Protein AF-A0A925DEN2-F1 (afdb_monomer_lite)

Foldseek 3Di:
DVVVVVVLVVLLVQLVVLCVQLVVDPDPVSVVVSPLVSLLSVLQSVLVVVLCVPVNDDDPPDDPVSVVVSVVSSVVSSCCRRVVD

Structure (mmCIF, N/CA/C/O backbone):
data_AF-A0A925DEN2-F1
#
_entry.id   AF-A0A925DEN2-F1
#
loop_
_atom_site.group_PDB
_atom_site.id
_atom_site.type_symbol
_atom_site.label_atom_id
_atom_site.label_alt_id
_atom_site.label_comp_id
_atom_site.label_asym_id
_atom_site.label_entity_id
_atom_site.label_seq_id
_atom_site.pdbx_PDB_ins_code
_atom_site.Cartn_x
_atom_site.Cartn_y
_atom_site.Cartn_z
_atom_site.occupancy
_atom_site.B_iso_or_equiv
_atom_site.auth_seq_id
_atom_site.auth_comp_id
_atom_site.auth_asym_id
_atom_site.auth_atom_id
_atom_site.pdbx_PDB_model_num
ATOM 1 N N . MET A 1 1 ? -19.574 -9.871 2.760 1.00 54.00 1 MET A N 1
ATOM 2 C CA . MET A 1 1 ? -18.183 -10.381 2.701 1.00 54.00 1 MET A CA 1
ATOM 3 C C . MET A 1 1 ? -17.630 -10.485 1.279 1.00 54.00 1 MET A C 1
ATOM 5 O O . MET A 1 1 ? -16.588 -9.896 1.045 1.00 54.00 1 MET A O 1
ATOM 9 N N . LYS A 1 2 ? -18.300 -11.145 0.315 1.00 60.16 2 LYS A N 1
ATOM 10 C CA . LYS A 1 2 ? -17.753 -11.386 -1.046 1.00 60.16 2 LYS A CA 1
ATOM 11 C C . LYS A 1 2 ? -17.218 -10.139 -1.783 1.00 60.16 2 LYS A C 1
ATOM 13 O O . LYS A 1 2 ? -16.138 -10.194 -2.352 1.00 60.16 2 LYS A O 1
ATOM 18 N N . LYS A 1 3 ? -17.918 -8.998 -1.713 1.00 68.88 3 LYS A N 1
ATOM 19 C CA . LYS A 1 3 ? -17.519 -7.750 -2.402 1.00 68.88 3 LYS A CA 1
ATOM 20 C C . LYS A 1 3 ? -16.215 -7.128 -1.875 1.00 68.88 3 LYS A C 1
ATOM 22 O O . LYS A 1 3 ? -15.521 -6.453 -2.621 1.00 68.88 3 LYS A O 1
ATOM 27 N N . GLU A 1 4 ? -15.883 -7.338 -0.602 1.00 68.25 4 GLU A N 1
ATOM 28 C CA . GLU A 1 4 ? -14.641 -6.806 -0.015 1.00 68.25 4 GLU A CA 1
ATOM 29 C C . GLU A 1 4 ? -13.430 -7.661 -0.399 1.00 68.25 4 GLU A C 1
ATOM 31 O O . GLU A 1 4 ? -12.385 -7.108 -0.720 1.00 68.25 4 GLU A O 1
ATOM 36 N N . TYR A 1 5 ? -13.590 -8.988 -0.453 1.00 72.00 5 TYR A N 1
ATOM 37 C CA . TYR A 1 5 ? -12.542 -9.894 -0.935 1.00 72.00 5 TYR A CA 1
ATOM 38 C C . TYR A 1 5 ? -12.181 -9.633 -2.398 1.00 72.00 5 TYR A C 1
ATOM 40 O O . TYR A 1 5 ? -11.003 -9.594 -2.730 1.00 72.00 5 TYR A O 1
ATOM 48 N N . LEU A 1 6 ? -13.183 -9.395 -3.251 1.00 80.19 6 LEU A N 1
ATOM 49 C CA . LEU A 1 6 ? -12.945 -9.044 -4.654 1.00 80.19 6 LEU A CA 1
ATOM 50 C C . LEU A 1 6 ? -12.120 -7.760 -4.777 1.00 80.19 6 LEU A C 1
ATOM 52 O O . LEU A 1 6 ? -11.109 -7.758 -5.466 1.00 80.19 6 LEU A O 1
ATOM 56 N N . ARG A 1 7 ? -12.464 -6.719 -4.008 1.00 78.12 7 ARG A N 1
ATOM 57 C CA . ARG A 1 7 ? -11.674 -5.479 -3.966 1.00 78.12 7 ARG A CA 1
ATOM 58 C C . ARG A 1 7 ? -10.236 -5.715 -3.509 1.00 78.12 7 ARG A C 1
ATOM 60 O O . ARG A 1 7 ? -9.325 -5.115 -4.058 1.00 78.12 7 ARG A O 1
ATOM 67 N N . MET A 1 8 ? -10.006 -6.578 -2.518 1.00 80.88 8 MET A N 1
ATOM 68 C CA . MET A 1 8 ? -8.642 -6.898 -2.070 1.00 80.88 8 MET A CA 1
ATOM 69 C C . MET A 1 8 ? -7.826 -7.589 -3.170 1.00 80.88 8 MET A C 1
ATOM 71 O O . MET A 1 8 ? -6.649 -7.279 -3.337 1.00 80.88 8 MET A O 1
ATOM 75 N N . ILE A 1 9 ? -8.451 -8.475 -3.947 1.00 86.56 9 ILE A N 1
ATOM 76 C CA . ILE A 1 9 ? -7.806 -9.125 -5.094 1.00 86.56 9 ILE A CA 1
ATOM 77 C C . ILE A 1 9 ? -7.512 -8.104 -6.201 1.00 86.56 9 ILE A C 1
ATOM 79 O O . ILE A 1 9 ? -6.414 -8.124 -6.745 1.00 86.56 9 ILE A O 1
ATOM 83 N N . GLU A 1 10 ? -8.433 -7.179 -6.485 1.00 87.62 10 GLU A N 1
ATOM 84 C CA . GLU A 1 10 ? -8.224 -6.092 -7.457 1.00 87.62 10 GLU A CA 1
ATOM 85 C C . GLU A 1 10 ? -7.007 -5.226 -7.085 1.00 87.62 10 GLU A C 1
ATOM 87 O O . GLU A 1 10 ? -6.172 -4.933 -7.940 1.00 87.62 10 GLU A O 1
ATOM 92 N N . TRP A 1 11 ? -6.848 -4.869 -5.803 1.00 86.88 11 TRP A N 1
ATOM 93 C CA . TRP A 1 11 ? -5.676 -4.125 -5.321 1.00 86.88 11 TRP A CA 1
ATOM 94 C C . TRP A 1 11 ? -4.369 -4.906 -5.496 1.00 86.88 11 TRP A C 1
ATOM 96 O O . TRP A 1 11 ? -3.358 -4.334 -5.905 1.00 86.88 11 TRP A O 1
ATOM 106 N N . LEU A 1 12 ? -4.384 -6.215 -5.232 1.00 89.38 12 LEU A N 1
ATOM 107 C CA . LEU A 1 12 ? -3.213 -7.071 -5.427 1.00 89.38 12 LEU A CA 1
ATOM 108 C C . LEU A 1 12 ? -2.856 -7.218 -6.915 1.00 89.38 12 LEU A C 1
ATOM 110 O O . LEU A 1 12 ? -1.684 -7.153 -7.283 1.00 89.38 12 LEU A O 1
ATOM 114 N N . GLN A 1 13 ? -3.860 -7.370 -7.780 1.00 92.00 13 GLN A N 1
ATOM 115 C CA . GLN A 1 13 ? -3.672 -7.412 -9.230 1.00 92.00 13 GLN A CA 1
ATOM 116 C C . GLN A 1 13 ? -3.098 -6.096 -9.753 1.00 92.00 13 GLN A C 1
ATOM 118 O O . GLN A 1 13 ? -2.158 -6.118 -10.543 1.00 92.00 13 GLN A O 1
ATOM 123 N N . LEU A 1 14 ? -3.601 -4.956 -9.273 1.00 92.00 14 LEU A N 1
ATOM 124 C CA . LEU A 1 14 ? -3.087 -3.639 -9.639 1.00 92.00 14 LEU A CA 1
ATOM 125 C C . LEU A 1 14 ? -1.610 -3.477 -9.252 1.00 92.00 14 LEU A C 1
ATOM 127 O O . LEU A 1 14 ? -0.813 -2.992 -10.054 1.00 92.00 14 LEU A O 1
ATOM 131 N N . ALA A 1 15 ? -1.221 -3.944 -8.063 1.00 91.06 15 ALA A N 1
ATOM 132 C CA . ALA A 1 15 ? 0.182 -3.969 -7.660 1.00 91.06 15 ALA A CA 1
ATOM 133 C C . ALA A 1 15 ? 1.038 -4.832 -8.601 1.00 91.06 15 ALA A C 1
ATOM 135 O O . ALA A 1 15 ? 2.109 -4.404 -9.030 1.00 91.06 15 ALA A O 1
ATOM 136 N N . GLY A 1 16 ? 0.545 -6.019 -8.972 1.00 91.88 16 GLY A N 1
ATOM 137 C CA . GLY A 1 16 ? 1.200 -6.890 -9.949 1.00 91.88 16 GLY A CA 1
ATOM 138 C C . GLY A 1 16 ? 1.354 -6.231 -11.322 1.00 91.88 16 GLY A C 1
ATOM 139 O O . GLY A 1 16 ? 2.411 -6.350 -11.941 1.00 91.88 16 GLY A O 1
ATOM 140 N N . VAL A 1 17 ? 0.354 -5.468 -11.774 1.00 94.50 17 VAL A N 1
ATOM 141 C CA . VAL A 1 17 ? 0.436 -4.683 -13.015 1.00 94.50 17 VAL A CA 1
ATOM 142 C C . VAL A 1 17 ? 1.527 -3.620 -12.910 1.00 94.50 17 VAL A C 1
ATOM 144 O O . VAL A 1 17 ? 2.340 -3.519 -13.823 1.00 94.50 17 VAL A O 1
ATOM 147 N N . PHE A 1 18 ? 1.617 -2.874 -11.806 1.00 93.94 18 PHE A N 1
ATOM 148 C CA . PHE A 1 18 ? 2.682 -1.880 -11.629 1.00 93.94 18 PHE A CA 1
ATOM 149 C C . PHE A 1 18 ? 4.080 -2.504 -11.607 1.00 93.94 18 PHE A C 1
ATOM 151 O O . PHE A 1 18 ? 4.977 -1.999 -12.278 1.00 93.94 18 PHE A O 1
ATOM 158 N N . TYR A 1 19 ? 4.269 -3.633 -10.923 1.00 92.06 19 TYR A N 1
ATOM 159 C CA . TYR A 1 19 ? 5.542 -4.352 -10.983 1.00 92.06 19 TYR A CA 1
ATOM 160 C C . TYR A 1 19 ? 5.861 -4.840 -12.397 1.00 92.06 19 TYR A C 1
ATOM 162 O O . TYR A 1 19 ? 6.982 -4.656 -12.867 1.00 92.06 19 TYR A O 1
ATOM 170 N N . THR A 1 20 ? 4.877 -5.381 -13.112 1.00 93.00 20 THR A N 1
ATOM 171 C CA . THR A 1 20 ? 5.067 -5.824 -14.499 1.00 93.00 20 THR A CA 1
ATOM 172 C C . THR A 1 20 ? 5.453 -4.650 -15.401 1.00 93.00 20 THR A C 1
ATOM 174 O O . THR A 1 20 ? 6.437 -4.727 -16.131 1.00 93.00 20 THR A O 1
ATOM 177 N N . LEU A 1 21 ? 4.749 -3.519 -15.291 1.00 92.75 21 LEU A N 1
ATOM 178 C CA . LEU A 1 21 ? 5.062 -2.291 -16.026 1.00 92.75 21 LEU A CA 1
ATOM 179 C C . LEU A 1 21 ? 6.465 -1.771 -15.705 1.00 92.75 21 LEU A C 1
ATOM 181 O O . LEU A 1 21 ? 7.163 -1.325 -16.611 1.00 92.75 21 LEU A O 1
ATOM 185 N N . SER A 1 22 ? 6.920 -1.885 -14.454 1.00 92.00 22 SER A N 1
ATOM 186 C CA . SER A 1 22 ? 8.287 -1.500 -14.087 1.00 92.00 22 SER A CA 1
ATOM 187 C C . SER A 1 22 ? 9.356 -2.302 -14.843 1.00 92.00 22 SER A C 1
ATOM 189 O O . SER A 1 22 ? 10.422 -1.768 -15.125 1.00 92.00 22 SER A O 1
ATOM 191 N N . MET A 1 23 ? 9.066 -3.550 -15.229 1.00 91.75 23 MET A N 1
ATOM 192 C CA . MET A 1 23 ? 9.985 -4.401 -15.996 1.00 91.75 23 MET A CA 1
ATOM 193 C C . MET A 1 23 ? 9.913 -4.170 -17.509 1.00 91.75 23 MET A C 1
ATOM 195 O O . MET A 1 23 ? 10.849 -4.515 -18.225 1.00 91.75 23 MET A O 1
ATOM 199 N N . MET A 1 24 ? 8.810 -3.610 -18.009 1.00 93.06 24 MET A N 1
ATOM 200 C CA . MET A 1 24 ? 8.587 -3.392 -19.444 1.00 93.06 24 MET A CA 1
ATOM 201 C C . MET A 1 24 ? 9.044 -2.012 -19.927 1.00 93.06 24 MET A C 1
ATOM 203 O O . MET A 1 24 ? 9.116 -1.775 -21.133 1.00 93.06 24 MET A O 1
ATOM 207 N N . VAL A 1 25 ? 9.331 -1.087 -19.010 1.00 93.94 25 VAL A N 1
ATOM 208 C CA . VAL A 1 25 ? 9.697 0.291 -19.345 1.00 93.94 25 VAL A CA 1
ATOM 209 C C . VAL A 1 25 ? 11.211 0.471 -19.303 1.00 93.94 25 VAL A C 1
ATOM 211 O O . VAL A 1 25 ? 11.849 0.178 -18.299 1.00 93.94 25 VAL A O 1
ATOM 214 N N . GLY A 1 26 ? 11.779 0.992 -20.394 1.00 87.75 26 GLY A N 1
ATOM 215 C CA . GLY A 1 26 ? 13.218 1.267 -20.503 1.00 87.75 26 GLY A CA 1
ATOM 216 C C . GLY A 1 26 ? 13.669 2.594 -19.878 1.00 87.75 26 GLY A C 1
ATOM 217 O O . GLY A 1 26 ? 14.855 2.776 -19.623 1.00 87.75 26 GLY A O 1
ATOM 218 N N . ASP A 1 27 ? 12.745 3.527 -19.622 1.00 94.62 27 ASP A N 1
ATOM 219 C CA . ASP A 1 27 ? 13.057 4.777 -18.921 1.00 94.62 27 ASP A CA 1
ATOM 220 C C . ASP A 1 27 ? 13.185 4.523 -17.413 1.00 94.62 27 ASP A C 1
ATOM 222 O O . ASP A 1 27 ? 12.226 4.135 -16.741 1.00 94.62 27 ASP A O 1
ATOM 226 N N . HIS A 1 28 ? 14.367 4.808 -16.869 1.00 91.06 28 HIS A N 1
ATOM 227 C CA . HIS A 1 28 ? 14.694 4.595 -15.462 1.00 91.06 28 HIS A CA 1
ATOM 228 C C . HIS A 1 28 ? 13.778 5.355 -14.482 1.00 91.06 28 HIS A C 1
ATOM 230 O O . HIS A 1 28 ? 13.477 4.866 -13.387 1.00 91.06 28 HIS A O 1
ATOM 236 N N . ARG A 1 29 ? 13.291 6.546 -14.857 1.00 92.00 29 ARG A N 1
ATOM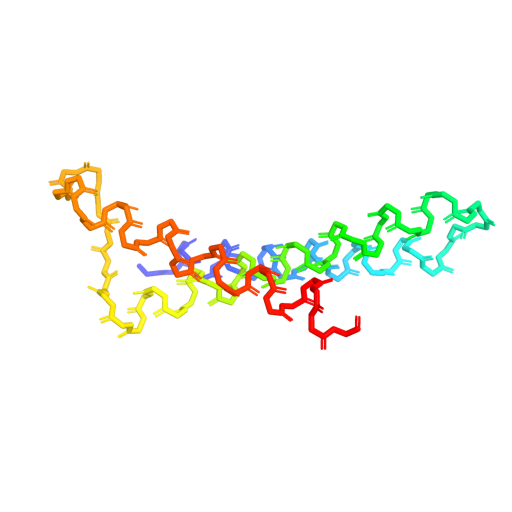 237 C CA . ARG A 1 29 ? 12.381 7.339 -14.015 1.00 92.00 29 ARG A CA 1
ATOM 238 C C . ARG A 1 29 ? 11.017 6.674 -13.922 1.00 92.00 29 ARG A C 1
ATOM 240 O O . ARG A 1 29 ? 10.461 6.564 -12.830 1.00 92.00 29 ARG A O 1
ATOM 247 N N . LEU A 1 30 ? 10.496 6.210 -15.055 1.00 90.94 30 LEU A N 1
ATOM 2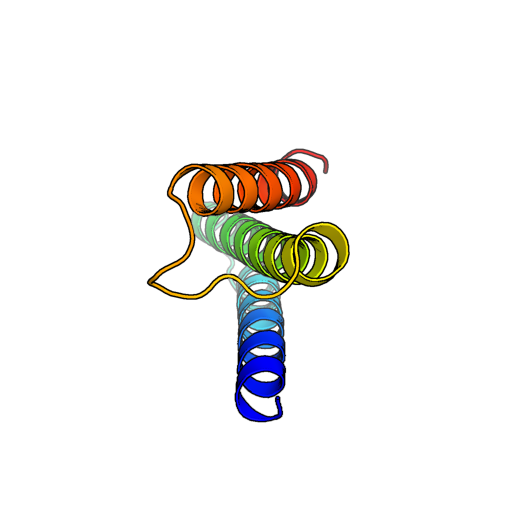48 C CA . LEU A 1 30 ? 9.214 5.514 -15.116 1.00 90.94 30 LEU A CA 1
ATOM 249 C C . LEU A 1 30 ? 9.297 4.134 -14.460 1.00 90.94 30 LEU A C 1
ATOM 251 O O . LEU A 1 30 ? 8.395 3.771 -13.711 1.00 90.94 30 LEU A O 1
ATOM 255 N N . GLN A 1 31 ? 10.399 3.407 -14.647 1.00 92.25 31 GLN A N 1
ATOM 256 C CA . GLN A 1 31 ? 10.665 2.156 -13.939 1.00 92.25 31 GLN A CA 1
ATOM 257 C C . GLN A 1 31 ? 10.606 2.356 -12.418 1.00 92.25 31 GLN A C 1
ATOM 259 O O . GLN A 1 31 ? 9.878 1.645 -11.726 1.00 92.25 31 GLN A O 1
ATOM 264 N N . THR A 1 32 ? 11.314 3.364 -11.901 1.00 91.75 32 THR A N 1
ATOM 265 C CA . THR A 1 32 ? 11.317 3.688 -10.465 1.00 91.75 32 THR A CA 1
ATOM 266 C C . THR A 1 32 ? 9.927 4.089 -9.976 1.00 91.75 32 THR A C 1
ATOM 268 O O . THR A 1 32 ? 9.506 3.679 -8.894 1.00 91.75 32 THR A O 1
ATOM 271 N N . LEU A 1 33 ? 9.192 4.876 -10.767 1.00 93.12 33 LEU A N 1
ATOM 272 C CA . LEU A 1 33 ? 7.823 5.272 -10.448 1.00 93.12 33 LEU A CA 1
ATOM 273 C C . LEU A 1 33 ? 6.912 4.046 -10.315 1.00 93.12 33 LEU A C 1
ATOM 275 O O . LEU A 1 33 ? 6.248 3.894 -9.292 1.00 93.12 33 LEU A O 1
ATOM 279 N N . PHE A 1 34 ? 6.905 3.159 -11.310 1.00 93.31 34 PHE A N 1
ATOM 280 C CA . PHE A 1 34 ? 6.082 1.951 -11.297 1.00 93.31 34 PHE A CA 1
ATOM 281 C C . PHE A 1 34 ? 6.479 0.988 -10.178 1.00 93.31 34 PHE A C 1
ATOM 283 O O . PHE A 1 34 ? 5.603 0.437 -9.515 1.00 93.31 34 PHE A O 1
ATOM 290 N N . TRP A 1 35 ? 7.775 0.859 -9.889 1.00 91.31 35 TRP A N 1
ATOM 291 C CA . TRP A 1 35 ? 8.258 0.074 -8.754 1.00 91.31 35 TRP A CA 1
ATOM 292 C C . TRP A 1 35 ? 7.721 0.607 -7.419 1.00 91.31 35 TRP A C 1
ATOM 294 O O . TRP A 1 35 ? 7.170 -0.146 -6.613 1.00 91.31 35 TRP A O 1
ATOM 304 N N . LYS A 1 36 ? 7.809 1.927 -7.202 1.00 90.62 36 LYS A N 1
ATOM 305 C CA . LYS A 1 36 ? 7.284 2.577 -5.992 1.00 90.62 36 LYS A CA 1
ATOM 306 C C . LYS A 1 36 ? 5.766 2.462 -5.895 1.00 90.62 36 LYS A C 1
ATOM 308 O O . LYS A 1 36 ? 5.254 2.171 -4.818 1.00 90.62 36 LYS A O 1
ATOM 313 N N . LEU A 1 37 ? 5.046 2.652 -7.001 1.00 92.25 37 LEU A N 1
ATOM 314 C CA . LEU A 1 37 ? 3.592 2.489 -7.044 1.00 92.25 37 LEU A CA 1
ATOM 315 C C . LEU A 1 37 ? 3.175 1.052 -6.716 1.00 92.25 37 LEU A C 1
ATOM 317 O O . LEU A 1 37 ? 2.239 0.862 -5.940 1.00 92.25 37 LEU A O 1
ATOM 321 N N . GLY A 1 38 ? 3.896 0.052 -7.231 1.00 91.94 38 GLY A N 1
ATOM 322 C CA . GLY A 1 38 ? 3.712 -1.353 -6.866 1.00 91.94 38 GLY A CA 1
ATOM 323 C C . GLY A 1 38 ? 3.864 -1.566 -5.361 1.00 91.94 38 GLY A C 1
ATOM 324 O O . GLY A 1 38 ? 2.934 -2.049 -4.715 1.00 91.94 38 GLY A O 1
ATOM 325 N N . GLY A 1 39 ? 4.975 -1.101 -4.783 1.00 91.62 39 GLY A N 1
ATOM 326 C CA . GLY A 1 39 ? 5.242 -1.218 -3.346 1.00 91.62 39 GLY A CA 1
ATOM 327 C C . GLY A 1 39 ? 4.197 -0.524 -2.467 1.00 91.62 39 GLY A C 1
ATOM 328 O O . GLY A 1 39 ? 3.702 -1.123 -1.514 1.00 91.62 39 GLY A O 1
ATOM 329 N N . VAL A 1 40 ? 3.791 0.706 -2.809 1.00 91.94 40 VAL A N 1
ATOM 330 C CA . VAL A 1 40 ? 2.731 1.428 -2.081 1.00 91.94 40 VAL A CA 1
ATOM 331 C C . VAL A 1 40 ? 1.422 0.645 -2.135 1.00 91.94 40 VAL A C 1
ATOM 333 O O . VAL A 1 40 ? 0.753 0.484 -1.117 1.00 91.94 40 VAL A O 1
ATOM 336 N N . THR A 1 41 ? 1.070 0.115 -3.306 1.00 92.50 41 THR A N 1
ATOM 337 C CA . THR A 1 41 ? -0.180 -0.626 -3.507 1.00 92.50 41 THR A CA 1
ATOM 338 C C . THR A 1 41 ? -0.197 -1.928 -2.696 1.00 92.50 41 THR A C 1
ATOM 340 O O . THR A 1 41 ? -1.193 -2.220 -2.029 1.00 92.50 41 THR A O 1
ATOM 343 N N . VAL A 1 42 ? 0.917 -2.672 -2.663 1.00 92.31 42 VAL A N 1
ATOM 344 C CA . VAL A 1 42 ? 1.071 -3.854 -1.792 1.00 92.31 42 VAL A CA 1
ATOM 345 C C . VAL A 1 42 ? 1.000 -3.468 -0.317 1.00 92.31 42 VAL A C 1
ATOM 347 O O . VAL A 1 42 ? 0.297 -4.118 0.456 1.00 92.31 42 VAL A O 1
ATOM 350 N N . GLY A 1 43 ? 1.677 -2.392 0.084 1.00 91.25 43 GLY A N 1
ATOM 351 C CA . GLY A 1 43 ? 1.654 -1.901 1.458 1.00 91.25 43 GLY A CA 1
ATOM 352 C C . GLY A 1 43 ? 0.248 -1.533 1.935 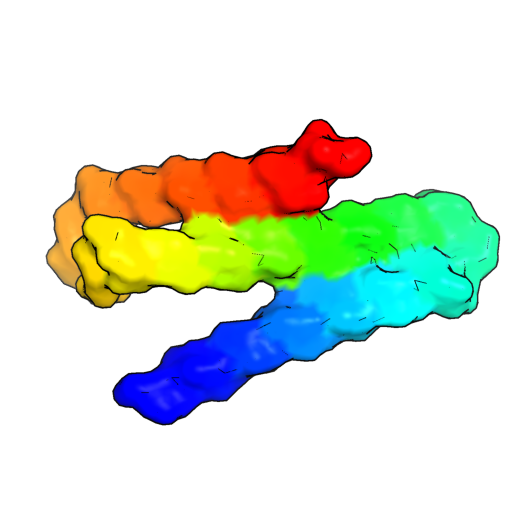1.00 91.25 43 GLY A C 1
ATOM 353 O O . GLY A 1 43 ? -0.148 -1.905 3.038 1.00 91.25 43 GLY A O 1
ATOM 354 N N . VAL A 1 44 ? -0.549 -0.880 1.082 1.00 90.06 44 VAL A N 1
ATOM 355 C CA . VAL A 1 44 ? -1.961 -0.575 1.366 1.00 90.06 44 VAL A CA 1
ATOM 356 C C . VAL A 1 44 ? -2.793 -1.853 1.473 1.00 90.06 44 VAL A C 1
ATOM 358 O O . VAL A 1 44 ? -3.608 -1.970 2.390 1.00 90.06 44 VAL A O 1
ATOM 361 N N . PHE A 1 45 ? -2.577 -2.829 0.586 1.00 91.00 45 PHE A N 1
ATOM 362 C CA . PHE A 1 45 ? -3.237 -4.135 0.661 1.00 91.00 45 PHE A CA 1
ATOM 363 C C . PHE A 1 45 ? -2.939 -4.846 1.991 1.00 91.00 45 PHE A C 1
ATOM 365 O O . PHE A 1 45 ? -3.868 -5.275 2.683 1.00 91.00 45 PHE A O 1
ATOM 372 N N . MET A 1 46 ? -1.663 -4.915 2.386 1.00 89.94 46 MET A N 1
ATOM 373 C CA . MET A 1 46 ? -1.237 -5.519 3.651 1.00 89.94 46 MET A CA 1
ATOM 374 C C . MET A 1 46 ? -1.800 -4.763 4.853 1.00 89.94 46 MET A C 1
ATOM 376 O O . MET A 1 46 ? -2.326 -5.388 5.768 1.00 89.94 46 MET A O 1
ATOM 380 N N . GLY A 1 47 ? -1.760 -3.430 4.829 1.00 89.56 47 GLY A N 1
ATOM 381 C CA . GLY A 1 47 ? -2.312 -2.585 5.886 1.00 89.56 47 GLY A CA 1
ATOM 382 C C . GLY A 1 47 ? -3.815 -2.767 6.063 1.00 89.56 47 GLY A C 1
ATOM 383 O O . GLY A 1 47 ? -4.298 -2.879 7.187 1.00 89.56 47 GLY A O 1
ATOM 384 N N . TYR A 1 48 ? -4.562 -2.870 4.962 1.00 87.25 48 TYR A N 1
ATOM 385 C CA . TYR A 1 48 ? -5.995 -3.151 5.009 1.00 87.25 48 TYR A CA 1
ATOM 386 C C . TYR A 1 48 ? -6.286 -4.546 5.576 1.00 87.25 48 TYR A C 1
ATOM 388 O O . TYR A 1 48 ? -7.235 -4.715 6.341 1.00 87.25 48 TYR A O 1
ATOM 396 N N . TRP A 1 49 ? -5.479 -5.551 5.225 1.00 86.62 49 TRP A N 1
ATOM 397 C CA . TRP A 1 49 ? -5.603 -6.891 5.795 1.00 86.62 49 TRP A CA 1
ATOM 398 C C . TRP A 1 49 ? -5.265 -6.910 7.295 1.00 86.62 49 TRP A C 1
ATOM 400 O O . TRP A 1 49 ? -6.042 -7.438 8.089 1.00 86.62 49 TRP A O 1
ATOM 410 N N . ALA A 1 50 ? -4.164 -6.271 7.696 1.00 86.56 50 ALA A N 1
ATOM 411 C CA . ALA A 1 50 ? -3.722 -6.184 9.086 1.00 86.56 50 ALA A CA 1
ATOM 412 C C . ALA A 1 50 ? -4.739 -5.446 9.971 1.00 86.56 5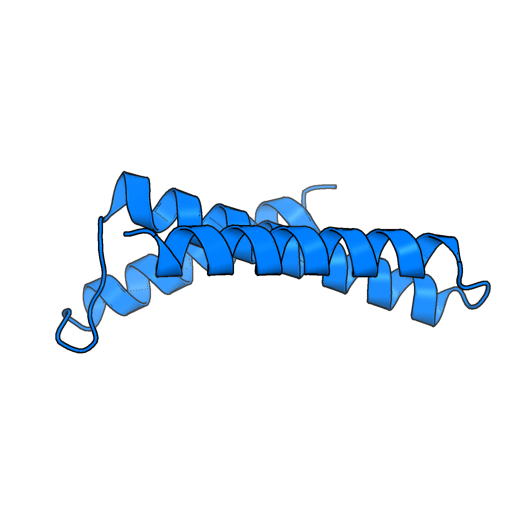0 ALA A C 1
ATOM 414 O O . ALA A 1 50 ? -5.100 -5.945 11.033 1.00 86.56 50 ALA A O 1
ATOM 415 N N . ASP A 1 51 ? -5.275 -4.314 9.507 1.00 87.25 51 ASP A N 1
ATOM 416 C CA . ASP A 1 51 ? -6.354 -3.569 10.171 1.00 87.25 51 ASP A CA 1
ATOM 417 C C . ASP A 1 51 ? -7.584 -4.456 10.430 1.00 87.25 51 ASP A C 1
ATOM 419 O O . ASP A 1 51 ? -8.153 -4.459 11.523 1.00 87.25 51 ASP A O 1
ATOM 423 N N . ARG A 1 52 ? -7.959 -5.288 9.450 1.00 83.00 52 ARG A N 1
ATOM 424 C CA . ARG A 1 52 ? -9.100 -6.208 9.571 1.00 83.00 52 ARG A CA 1
ATOM 425 C C . ARG A 1 52 ? -8.876 -7.298 10.613 1.00 83.00 52 ARG A C 1
ATOM 427 O O . ARG A 1 52 ? -9.845 -7.686 11.260 1.00 83.00 52 ARG A O 1
ATOM 434 N N . VAL A 1 53 ? -7.643 -7.780 10.762 1.00 83.62 53 VAL A N 1
ATOM 435 C CA . VAL A 1 53 ? -7.278 -8.795 11.762 1.00 83.62 53 VAL A CA 1
ATOM 436 C C . VAL A 1 53 ? -7.149 -8.176 13.156 1.00 83.62 53 VAL A C 1
ATOM 438 O O . VAL A 1 53 ? -7.646 -8.749 14.119 1.00 83.62 53 VAL A O 1
ATOM 441 N N . ALA A 1 54 ? -6.518 -7.006 13.268 1.00 80.44 54 ALA A N 1
ATOM 442 C CA . ALA A 1 54 ? -6.184 -6.390 14.551 1.00 80.44 54 ALA A CA 1
ATOM 443 C C . ALA A 1 54 ? -7.336 -5.581 15.176 1.00 80.44 54 ALA A C 1
ATOM 445 O O . ALA A 1 54 ? -7.533 -5.626 16.387 1.00 80.44 54 ALA A O 1
ATOM 446 N N . ILE A 1 55 ? -8.085 -4.819 14.370 1.00 77.88 55 ILE A N 1
ATOM 447 C CA . ILE A 1 55 ? -9.073 -3.829 14.847 1.00 77.88 55 ILE A CA 1
ATOM 448 C C . ILE A 1 55 ? -10.507 -4.219 14.454 1.00 77.88 55 ILE A C 1
ATOM 450 O O . ILE A 1 55 ? -11.475 -3.816 15.113 1.00 77.88 55 ILE A O 1
ATOM 454 N N . GLY A 1 56 ? -10.665 -5.010 13.392 1.00 77.75 56 GLY A N 1
ATOM 455 C CA . GLY A 1 56 ? -11.957 -5.431 12.857 1.00 77.75 56 GLY A CA 1
ATOM 456 C C . GLY A 1 56 ? -12.515 -4.470 11.802 1.00 77.75 56 GLY A C 1
ATOM 457 O O . GLY A 1 56 ? -11.798 -3.695 11.174 1.00 77.75 56 GLY A O 1
ATOM 458 N N . ARG A 1 57 ? -13.823 -4.543 11.530 1.00 76.44 57 ARG A N 1
ATOM 459 C CA . ARG A 1 57 ? -14.442 -3.761 10.447 1.00 76.44 57 ARG A CA 1
ATOM 460 C C . ARG A 1 57 ? -14.742 -2.328 10.892 1.00 76.44 57 ARG A C 1
ATOM 462 O O . ARG A 1 57 ? -15.623 -2.112 11.717 1.00 76.44 57 ARG A O 1
ATOM 469 N N . ILE A 1 58 ? -14.063 -1.359 10.281 1.00 76.69 58 ILE A N 1
ATOM 470 C CA . ILE A 1 58 ? -14.353 0.072 10.437 1.00 76.69 58 ILE A CA 1
ATOM 471 C C . ILE A 1 58 ? -15.452 0.479 9.449 1.00 76.69 58 ILE A C 1
ATOM 473 O O . ILE A 1 58 ? -15.349 0.235 8.245 1.00 76.69 58 ILE A O 1
ATOM 477 N N . VAL A 1 59 ? -16.509 1.092 9.974 1.00 78.12 59 VAL A N 1
ATOM 478 C CA . VAL A 1 59 ? -17.638 1.671 9.226 1.00 78.12 59 VAL A CA 1
ATOM 479 C C . VAL A 1 59 ? -17.594 3.198 9.303 1.00 78.12 59 VAL A C 1
ATOM 481 O O . VAL A 1 59 ? -16.856 3.750 10.114 1.00 78.12 59 VAL A O 1
ATOM 484 N N . ALA A 1 60 ? -18.363 3.897 8.463 1.00 74.12 60 ALA A N 1
ATOM 485 C CA . ALA A 1 60 ? -18.359 5.366 8.417 1.00 74.12 60 ALA A CA 1
ATOM 486 C C . ALA A 1 60 ? -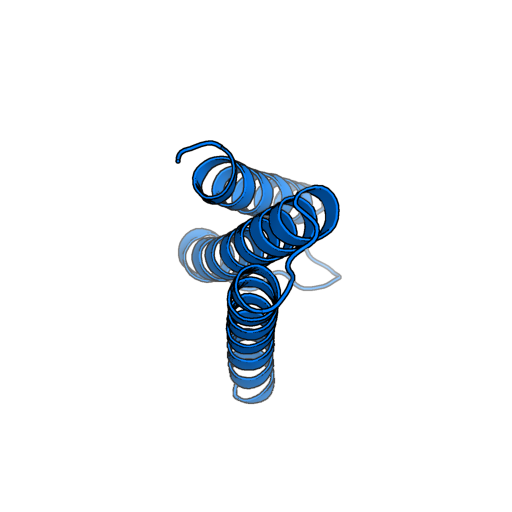18.630 6.013 9.792 1.00 74.12 60 ALA A C 1
ATOM 488 O O . ALA A 1 60 ? -18.009 7.019 10.133 1.00 74.12 60 ALA A O 1
ATOM 489 N N . ASP A 1 61 ? -19.472 5.360 10.593 1.00 82.12 61 ASP A N 1
ATOM 490 C CA . ASP A 1 61 ? -19.870 5.771 11.944 1.00 82.12 61 ASP A CA 1
ATOM 491 C C . ASP A 1 61 ? -18.884 5.332 13.050 1.00 82.12 61 ASP A C 1
ATOM 493 O O . ASP A 1 61 ? -19.144 5.437 14.242 1.00 82.12 61 ASP A O 1
ATOM 497 N N . SER A 1 62 ? -17.728 4.772 12.679 1.00 81.19 62 SER A N 1
ATOM 498 C CA . SER A 1 62 ? -16.689 4.438 13.659 1.00 81.19 62 SER A CA 1
ATOM 499 C C . SER A 1 62 ? -16.048 5.700 14.227 1.00 81.19 62 SER A C 1
ATOM 501 O O . SER A 1 62 ? -15.840 6.674 13.501 1.00 81.19 62 SER A O 1
ATOM 503 N N . SER A 1 63 ? -15.675 5.645 15.509 1.00 86.75 63 SER A N 1
ATOM 504 C CA . SER A 1 63 ? -15.017 6.756 16.197 1.00 86.75 63 SER A CA 1
ATOM 505 C C . SER A 1 63 ? -13.752 7.215 15.472 1.00 86.75 63 SER A C 1
ATOM 507 O O . SER A 1 63 ? -13.023 6.41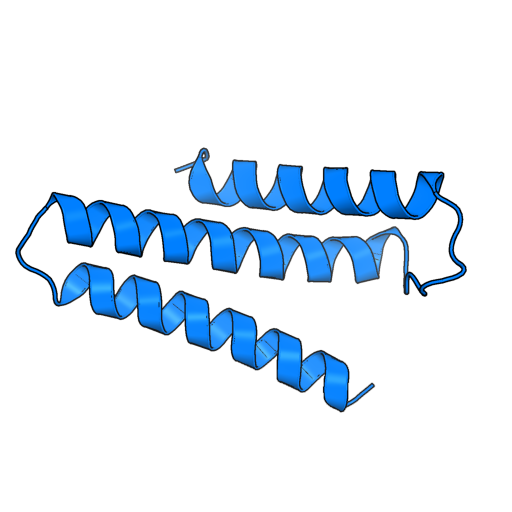3 14.876 1.00 86.75 63 SER A O 1
ATOM 509 N N . ASP A 1 64 ? -13.468 8.514 15.555 1.00 87.06 64 ASP A N 1
ATOM 510 C CA . ASP A 1 64 ? -12.328 9.116 14.859 1.00 87.06 64 ASP A CA 1
ATOM 511 C C . ASP A 1 64 ? -10.996 8.497 15.288 1.00 87.06 64 ASP A C 1
ATOM 513 O O . ASP A 1 64 ? -10.121 8.267 14.454 1.00 87.06 64 ASP A O 1
ATOM 517 N N . LEU A 1 65 ? -10.888 8.073 16.551 1.00 86.56 65 LEU A N 1
ATOM 518 C CA . LEU A 1 65 ? -9.727 7.341 17.054 1.00 86.56 65 LEU A CA 1
ATOM 519 C C . LEU A 1 65 ? -9.477 6.027 16.289 1.00 86.56 65 LEU A C 1
ATOM 521 O O . LEU A 1 65 ? -8.330 5.703 15.988 1.00 86.56 65 LEU A O 1
ATOM 525 N N . ARG A 1 66 ? -10.527 5.281 15.911 1.00 85.00 66 ARG A N 1
ATOM 526 C CA . ARG A 1 66 ? -10.375 4.043 15.118 1.00 85.00 66 ARG A CA 1
ATOM 527 C C . ARG A 1 66 ? -9.959 4.341 13.679 1.00 85.00 66 ARG A C 1
ATOM 529 O O . ARG A 1 66 ? -9.167 3.592 13.114 1.00 85.00 66 ARG A O 1
ATOM 536 N N . LYS A 1 67 ? -10.445 5.443 13.096 1.00 85.00 67 LYS A N 1
ATOM 537 C CA . LYS A 1 67 ? -10.025 5.894 11.756 1.00 85.00 67 LYS A CA 1
ATOM 538 C C . LYS A 1 67 ? -8.538 6.267 11.745 1.00 85.00 67 LYS A C 1
ATOM 540 O O . LYS A 1 67 ? -7.825 5.871 10.824 1.00 85.00 67 LYS A O 1
ATOM 545 N N . VAL A 1 68 ? -8.067 6.956 12.787 1.00 88.69 68 VAL A N 1
ATOM 546 C CA . VAL A 1 68 ? -6.646 7.295 12.967 1.00 88.69 68 VAL A CA 1
ATOM 547 C C . VAL A 1 68 ? -5.802 6.037 13.170 1.00 88.69 68 VAL A C 1
ATOM 549 O O . VAL A 1 68 ? -4.789 5.880 12.494 1.00 88.69 68 VAL A O 1
ATOM 552 N N . ALA A 1 69 ? -6.237 5.101 14.019 1.00 86.56 69 ALA A N 1
ATOM 553 C CA . ALA A 1 69 ? -5.530 3.836 14.225 1.00 86.56 69 ALA A CA 1
ATOM 554 C C . ALA A 1 69 ? -5.346 3.057 12.910 1.00 86.56 69 ALA A C 1
ATOM 556 O O . ALA A 1 69 ? -4.238 2.619 12.604 1.00 86.56 69 ALA A O 1
ATOM 557 N N . ARG A 1 70 ? -6.392 2.973 12.076 1.00 87.75 70 ARG A N 1
ATOM 558 C CA . ARG A 1 70 ? -6.293 2.394 10.728 1.00 87.75 70 ARG A CA 1
ATOM 559 C C . ARG A 1 70 ? -5.264 3.110 9.863 1.00 87.75 70 ARG A C 1
ATOM 561 O O . ARG A 1 70 ? -4.478 2.450 9.190 1.00 87.75 70 ARG A O 1
ATOM 568 N N . ALA A 1 71 ? -5.295 4.442 9.832 1.00 88.12 71 ALA A N 1
ATOM 569 C CA . ALA A 1 71 ? -4.359 5.214 9.021 1.00 88.12 71 ALA A CA 1
ATOM 570 C C . ALA A 1 71 ? -2.907 4.923 9.429 1.00 88.12 71 ALA A C 1
ATOM 572 O O . ALA A 1 71 ? -2.063 4.725 8.560 1.00 88.12 71 ALA A O 1
ATOM 573 N N . ILE A 1 72 ? -2.642 4.803 10.734 1.00 90.44 72 ILE A N 1
ATOM 574 C CA . ILE A 1 72 ? -1.324 4.443 11.274 1.00 90.44 72 ILE A CA 1
ATOM 575 C C . ILE A 1 72 ? -0.916 3.031 10.839 1.00 90.44 72 ILE A C 1
ATOM 577 O O . ILE A 1 72 ? 0.195 2.853 10.347 1.00 90.44 72 ILE A O 1
ATOM 581 N N . VAL A 1 73 ? -1.804 2.039 10.964 1.00 90.12 73 VAL A N 1
ATOM 582 C CA . VAL A 1 73 ? -1.519 0.653 10.545 1.00 90.12 73 VAL A CA 1
ATOM 583 C C . VAL A 1 73 ? -1.206 0.586 9.049 1.00 90.12 73 VAL A C 1
ATOM 585 O O . VAL A 1 73 ? -0.218 -0.027 8.649 1.00 90.12 73 VAL A O 1
ATOM 588 N N . ILE A 1 74 ? -2.007 1.259 8.218 1.00 90.50 74 ILE A N 1
ATOM 589 C CA . ILE A 1 74 ? -1.779 1.304 6.771 1.00 90.50 74 ILE A CA 1
ATOM 590 C C . ILE A 1 74 ? -0.445 1.984 6.453 1.00 90.50 74 ILE A C 1
ATOM 592 O O . ILE A 1 74 ? 0.333 1.441 5.671 1.00 90.50 74 ILE A O 1
ATOM 596 N N . LEU A 1 75 ? -0.152 3.131 7.071 1.00 88.69 75 LEU A N 1
ATOM 597 C CA . LEU A 1 75 ? 1.113 3.839 6.868 1.00 88.69 75 LEU A CA 1
ATOM 598 C C . LEU A 1 75 ? 2.319 2.999 7.291 1.00 88.69 75 LEU A C 1
ATOM 600 O O . LEU A 1 75 ? 3.310 2.979 6.568 1.00 88.69 75 LEU A O 1
ATOM 604 N N . ALA A 1 76 ? 2.233 2.274 8.407 1.00 89.50 76 ALA A N 1
ATOM 605 C CA . ALA A 1 76 ? 3.296 1.384 8.861 1.00 89.50 76 ALA A CA 1
ATOM 606 C C . ALA A 1 76 ? 3.565 0.259 7.849 1.00 89.50 76 ALA A C 1
ATOM 608 O O . ALA A 1 76 ? 4.720 -0.012 7.523 1.00 89.50 76 ALA A O 1
ATOM 609 N N . CYS A 1 77 ? 2.514 -0.358 7.300 1.00 90.62 77 CYS A N 1
ATOM 610 C CA . CYS A 1 77 ? 2.659 -1.384 6.267 1.00 90.62 77 CYS A CA 1
ATOM 611 C C . CYS A 1 77 ? 3.225 -0.819 4.959 1.00 90.62 77 CYS A C 1
ATOM 613 O O . CYS A 1 77 ? 4.109 -1.435 4.371 1.00 90.62 77 CYS A O 1
ATOM 615 N N . VAL A 1 78 ? 2.763 0.355 4.517 1.00 90.94 78 VAL A N 1
ATOM 616 C CA . VAL A 1 78 ? 3.326 1.033 3.339 1.00 90.94 78 VAL A CA 1
ATOM 617 C C . VAL A 1 78 ? 4.801 1.326 3.554 1.00 90.94 78 VAL A C 1
ATOM 619 O O . VAL A 1 78 ? 5.615 0.907 2.740 1.00 90.94 78 VAL A O 1
ATOM 622 N N . TYR A 1 79 ? 5.156 1.962 4.670 1.00 89.75 79 TYR A N 1
ATOM 623 C CA . TYR A 1 79 ? 6.541 2.284 4.990 1.00 89.75 79 TYR A CA 1
ATOM 624 C C . TYR A 1 79 ? 7.426 1.033 5.028 1.00 89.75 79 TYR A C 1
ATOM 626 O O . TYR A 1 79 ? 8.483 1.023 4.403 1.00 89.75 79 TYR A O 1
ATOM 634 N N . GLY A 1 80 ? 6.973 -0.043 5.678 1.00 88.19 80 GLY A N 1
ATOM 635 C CA . GLY A 1 80 ? 7.711 -1.306 5.737 1.00 88.19 80 GLY A CA 1
ATOM 636 C C . GLY A 1 80 ? 7.951 -1.930 4.360 1.00 88.19 80 GLY A C 1
ATOM 637 O O . GLY A 1 80 ? 9.060 -2.365 4.077 1.00 88.19 80 GLY A O 1
ATOM 638 N N . VAL A 1 81 ? 6.948 -1.926 3.477 1.00 86.75 81 VAL A N 1
ATOM 639 C CA . VAL A 1 81 ? 7.065 -2.511 2.129 1.00 86.75 81 VAL A CA 1
ATOM 640 C C . VAL A 1 81 ? 7.880 -1.627 1.184 1.00 86.75 81 VAL A C 1
ATOM 642 O O . VAL A 1 81 ? 8.632 -2.140 0.362 1.00 86.75 81 VAL A O 1
ATOM 645 N N . THR A 1 82 ? 7.738 -0.303 1.268 1.00 83.06 82 THR A N 1
ATOM 646 C CA . THR A 1 82 ? 8.391 0.622 0.325 1.00 83.06 82 THR A CA 1
ATOM 647 C C . THR A 1 82 ? 9.768 1.100 0.766 1.00 83.06 82 THR A C 1
ATOM 649 O O . THR A 1 82 ? 10.539 1.539 -0.079 1.00 83.06 82 THR A O 1
ATOM 652 N N . GLY A 1 83 ? 10.041 1.095 2.072 1.00 75.25 83 GLY A N 1
ATOM 653 C CA . GLY A 1 83 ? 11.283 1.594 2.665 1.00 75.25 83 GLY A CA 1
ATOM 654 C C . GLY A 1 83 ? 12.125 0.522 3.358 1.00 75.25 83 GLY A C 1
ATOM 655 O O . GLY A 1 83 ? 13.269 0.801 3.694 1.00 75.25 83 GLY A O 1
ATOM 656 N N . GLY A 1 84 ? 11.581 -0.679 3.588 1.00 59.94 84 GLY A N 1
ATOM 657 C CA . GLY A 1 84 ? 12.296 -1.812 4.189 1.00 59.94 84 GLY A CA 1
ATOM 658 C C . GLY A 1 84 ? 13.048 -2.706 3.195 1.00 59.94 84 GLY A C 1
ATOM 659 O O . GLY A 1 84 ? 13.505 -3.773 3.600 1.00 59.94 84 GLY A O 1
ATOM 660 N N . ILE A 1 85 ? 13.155 -2.299 1.924 1.00 46.81 85 ILE A N 1
ATOM 661 C CA . ILE A 1 85 ? 13.902 -2.991 0.859 1.00 46.81 85 ILE A CA 1
ATOM 662 C C . ILE A 1 85 ? 14.972 -2.052 0.312 1.00 46.81 85 ILE A C 1
ATOM 664 O O . ILE A 1 85 ? 14.609 -0.892 0.003 1.00 46.81 85 ILE A O 1
#

pLDDT: mean 85.78, std 9.09, range [46.81, 94.62]

Sequence (85 aa):
MKKEYLRMIEWLQLAGVFYTLSMMVGDHRLQTLFWKLGGVTVGVFMGYWADRVAIGRIVADSSDLRKVARAIVILACVYGVTGGI

Secondary structure (DSSP, 8-state):
-HHHHHHHHHHHHHHHHHHHHHHH---HHHHHHHHHHHHHHHHHHHHHHHHHHHT----TTS-HHHHHHHHHHHHHHHHHHHH--

Radius of gyration: 14.63 Å; chains: 1; bounding box: 35×20×38 Å